Protein AF-A0A086YSL0-F1 (afdb_monomer_lite)

pLDDT: mean 80.14, std 14.25, range [40.88, 95.38]

Foldseek 3Di:
DDDDDDDDDDDDDDPVVVCVVVVVPDFDWFWKAFPPPRDIDTHTPVRQVVVCVVVVHDPPDGDWDQDPVPRGIIDTDD

Structure (mmCIF, N/CA/C/O backbone):
data_AF-A0A086YSL0-F1
#
_entry.id   AF-A0A086YSL0-F1
#
loop_
_atom_site.group_PDB
_atom_site.id
_atom_site.type_symbol
_atom_site.label_atom_id
_atom_site.label_alt_id
_atom_site.label_comp_id
_atom_site.label_asym_id
_atom_site.label_entity_id
_atom_site.label_seq_id
_atom_site.pdbx_PDB_ins_code
_atom_site.Cartn_x
_atom_site.Cartn_y
_atom_site.Cartn_z
_atom_site.occupancy
_atom_site.B_iso_or_equiv
_atom_site.auth_seq_id
_atom_site.auth_comp_id
_atom_site.auth_asym_id
_atom_site.auth_atom_id
_atom_site.pdbx_PDB_model_num
ATOM 1 N N . MET A 1 1 ? 56.059 23.109 3.046 1.00 40.88 1 MET A N 1
ATOM 2 C CA . MET A 1 1 ? 55.477 22.383 1.893 1.00 40.88 1 MET A CA 1
ATOM 3 C C . MET A 1 1 ? 54.057 21.962 2.258 1.00 40.88 1 MET A C 1
ATOM 5 O O . MET A 1 1 ? 53.884 20.973 2.957 1.00 40.88 1 MET A O 1
ATOM 9 N N . GLY A 1 2 ? 53.053 22.770 1.903 1.00 43.50 2 GLY A N 1
ATOM 10 C CA . GLY A 1 2 ? 51.648 22.497 2.225 1.00 43.50 2 GLY A CA 1
ATOM 11 C C . GLY A 1 2 ? 51.015 21.583 1.177 1.00 43.50 2 GLY A C 1
ATOM 12 O O . GLY A 1 2 ? 51.041 21.901 -0.009 1.00 43.50 2 GLY A O 1
ATOM 13 N N . LYS A 1 3 ? 50.478 20.438 1.603 1.00 53.53 3 LYS A N 1
ATOM 14 C CA . LYS A 1 3 ? 49.745 19.500 0.744 1.00 53.53 3 LYS A CA 1
ATOM 15 C C . LYS A 1 3 ? 48.330 20.045 0.522 1.00 53.53 3 LYS A C 1
ATOM 17 O O . LYS A 1 3 ? 47.546 20.105 1.464 1.00 53.53 3 LYS A O 1
ATOM 22 N N . LYS A 1 4 ? 48.018 20.468 -0.704 1.00 52.09 4 LYS A N 1
ATOM 23 C CA . LYS A 1 4 ? 46.677 20.910 -1.116 1.00 52.09 4 LYS A CA 1
ATOM 24 C C . LYS A 1 4 ? 45.791 19.664 -1.276 1.00 52.09 4 LYS A C 1
ATOM 26 O O . LYS A 1 4 ? 46.056 18.842 -2.149 1.00 52.09 4 LYS A O 1
ATOM 31 N N . LYS A 1 5 ? 44.802 19.491 -0.392 1.00 56.19 5 LYS A N 1
ATOM 32 C CA . LYS A 1 5 ? 43.746 18.475 -0.528 1.00 56.19 5 LYS A CA 1
ATOM 33 C C . LYS A 1 5 ? 42.863 18.879 -1.710 1.00 56.19 5 LYS A C 1
ATOM 35 O O . LYS A 1 5 ? 42.408 20.016 -1.759 1.00 56.19 5 LYS A O 1
ATOM 40 N N . LYS A 1 6 ? 42.704 17.982 -2.681 1.00 54.59 6 LYS A N 1
ATOM 41 C CA . LYS A 1 6 ? 41.817 18.164 -3.831 1.00 54.59 6 LYS A CA 1
ATOM 42 C C . LYS A 1 6 ? 40.449 17.626 -3.421 1.00 54.59 6 LYS A C 1
ATOM 44 O O . LYS A 1 6 ? 40.316 16.425 -3.204 1.00 54.59 6 LYS A O 1
ATOM 49 N N . GLU A 1 7 ? 39.511 18.539 -3.211 1.00 58.81 7 GLU A N 1
ATOM 50 C CA . GLU A 1 7 ? 38.101 18.251 -2.950 1.00 58.81 7 GLU A CA 1
ATOM 51 C C . GLU A 1 7 ? 37.525 17.580 -4.208 1.00 58.81 7 GLU A C 1
ATOM 53 O O . GLU A 1 7 ? 37.786 18.033 -5.326 1.00 58.81 7 GLU A O 1
ATOM 58 N N . GLN A 1 8 ? 36.890 16.419 -4.046 1.00 59.97 8 GLN A N 1
ATOM 59 C CA . GLN A 1 8 ? 36.232 15.710 -5.142 1.00 59.97 8 GLN A CA 1
ATOM 60 C C . GLN A 1 8 ? 34.802 16.232 -5.250 1.00 59.97 8 GLN A C 1
ATOM 62 O O . GLN A 1 8 ? 33.979 15.929 -4.391 1.00 59.97 8 GLN A O 1
ATOM 67 N N . GLU A 1 9 ? 34.521 16.985 -6.306 1.00 58.00 9 GLU A N 1
ATOM 68 C CA . GLU A 1 9 ? 33.157 17.212 -6.782 1.00 58.00 9 GLU A CA 1
ATOM 69 C C . GLU A 1 9 ? 32.744 16.017 -7.642 1.00 58.00 9 GLU A C 1
ATOM 71 O O . GLU A 1 9 ? 33.444 15.649 -8.591 1.00 58.00 9 GLU A O 1
ATOM 76 N N . TRP A 1 10 ? 31.633 15.387 -7.268 1.00 73.38 10 TRP A N 1
ATOM 77 C CA . TRP A 1 10 ? 30.980 14.360 -8.069 1.00 73.38 10 TRP A CA 1
ATOM 78 C C . TRP A 1 10 ? 30.003 15.055 -9.023 1.00 73.38 10 TRP A C 1
ATOM 80 O O . TRP A 1 10 ? 29.276 15.939 -8.571 1.00 73.38 10 TRP A O 1
ATOM 90 N N . PRO A 1 11 ? 30.007 14.719 -10.324 1.00 64.69 11 PRO A N 1
ATOM 91 C CA . PRO A 1 11 ? 29.095 15.333 -11.278 1.00 64.69 11 PRO A CA 1
ATOM 92 C C . PRO A 1 11 ? 27.648 14.976 -10.928 1.00 64.69 11 PRO A C 1
ATOM 94 O O . PRO A 1 11 ? 27.339 13.816 -10.662 1.00 64.69 11 PRO A O 1
ATOM 97 N N . GLU A 1 12 ? 26.774 15.979 -10.938 1.00 68.81 12 GLU A N 1
ATOM 98 C CA . GLU A 1 12 ? 25.330 15.780 -10.835 1.00 68.81 12 GLU A CA 1
ATOM 99 C C . GLU A 1 12 ? 24.839 15.190 -12.166 1.00 68.81 12 GLU A C 1
ATOM 101 O O . GLU A 1 12 ? 24.780 15.878 -13.188 1.00 68.81 12 GLU A O 1
ATOM 106 N N . GLU A 1 13 ? 24.588 13.881 -12.181 1.00 72.50 13 GLU A N 1
ATOM 107 C CA . GLU A 1 13 ? 24.021 13.186 -13.338 1.00 72.50 13 GLU A CA 1
ATOM 108 C C . GLU A 1 13 ? 22.512 13.473 -13.454 1.00 72.50 13 GLU A C 1
ATOM 110 O O . GLU A 1 13 ? 21.854 13.718 -12.440 1.00 72.50 13 GLU A O 1
ATOM 115 N N . PRO A 1 14 ? 21.938 13.466 -14.672 1.00 76.25 14 PRO A N 1
ATOM 116 C CA . PRO A 1 14 ? 20.510 13.704 -14.859 1.00 76.25 14 PRO A CA 1
ATOM 117 C C . PRO A 1 14 ? 19.678 12.624 -14.157 1.00 76.25 14 PRO A C 1
ATOM 119 O O . PRO A 1 14 ? 20.014 11.441 -14.213 1.00 76.25 14 PRO A O 1
ATOM 122 N N . GLU A 1 15 ? 18.567 13.032 -13.539 1.00 69.19 15 GLU A N 1
ATOM 123 C CA . GLU A 1 15 ? 17.695 12.152 -12.746 1.00 69.19 15 GLU A CA 1
ATOM 124 C C . GLU A 1 15 ? 17.249 10.916 -13.536 1.00 69.19 15 GLU A C 1
ATOM 126 O O . GLU A 1 15 ? 17.273 9.813 -13.003 1.00 69.19 15 GLU A O 1
ATOM 131 N N . GLU A 1 16 ? 16.968 11.064 -14.834 1.00 65.38 16 GLU A N 1
ATOM 132 C CA . GLU A 1 16 ? 16.590 9.956 -15.724 1.00 65.38 16 GLU A CA 1
ATOM 133 C C . GLU A 1 16 ? 17.688 8.888 -15.872 1.00 65.38 16 GLU A C 1
ATOM 135 O O . GLU A 1 16 ? 17.392 7.702 -16.008 1.00 65.38 16 GLU A O 1
ATOM 140 N N . PHE A 1 17 ? 18.968 9.277 -15.826 1.00 68.50 17 PHE A N 1
ATOM 141 C CA . PHE A 1 17 ? 20.086 8.330 -15.895 1.00 68.50 17 PHE A CA 1
ATOM 142 C C . PHE A 1 17 ? 20.224 7.549 -14.591 1.00 68.50 17 PHE A C 1
ATOM 144 O O . PHE A 1 17 ? 20.442 6.339 -14.618 1.00 68.50 17 PHE A O 1
ATOM 151 N N . VAL A 1 18 ? 20.034 8.227 -13.457 1.00 69.88 18 VAL A N 1
ATOM 152 C CA . VAL A 1 18 ? 19.982 7.592 -12.136 1.00 69.88 18 VAL A CA 1
ATOM 153 C C . VAL A 1 18 ? 18.791 6.635 -12.064 1.00 69.88 18 VAL A C 1
ATOM 155 O O . VAL A 1 18 ? 18.949 5.493 -11.642 1.00 69.88 18 VAL A O 1
ATOM 158 N N . GLN A 1 19 ? 17.628 7.053 -12.560 1.00 69.38 19 GLN A N 1
ATOM 159 C CA . GLN A 1 19 ? 16.399 6.264 -12.592 1.00 69.38 19 GLN A CA 1
ATOM 160 C C . GLN A 1 19 ? 16.558 5.005 -13.464 1.00 69.38 19 GLN A C 1
ATOM 162 O O . GLN A 1 19 ? 16.240 3.902 -13.022 1.00 69.38 19 GLN A O 1
ATOM 167 N N . ALA A 1 20 ? 17.171 5.137 -14.645 1.00 67.88 20 ALA A N 1
ATOM 168 C CA . ALA A 1 20 ? 17.487 4.014 -15.528 1.00 67.88 20 ALA A CA 1
ATOM 169 C C . ALA A 1 20 ? 18.554 3.061 -14.949 1.00 67.88 20 ALA A C 1
ATOM 171 O O . ALA A 1 20 ? 18.422 1.845 -15.078 1.00 67.88 20 ALA A O 1
ATOM 172 N N . MET A 1 21 ? 19.599 3.584 -14.293 1.00 68.81 21 MET A N 1
ATOM 173 C CA . MET A 1 21 ? 20.634 2.779 -13.619 1.00 68.81 21 MET A CA 1
ATOM 174 C C . MET A 1 21 ? 20.093 2.016 -12.408 1.00 68.81 21 MET A C 1
ATOM 176 O O . MET A 1 21 ? 20.524 0.894 -12.150 1.00 68.81 21 MET A O 1
ATOM 180 N N . LEU A 1 22 ? 19.156 2.615 -11.672 1.00 69.12 22 LEU A N 1
ATOM 181 C CA . LEU A 1 22 ? 18.479 1.990 -10.537 1.00 69.12 22 LEU A CA 1
ATOM 182 C C . LEU A 1 22 ? 17.332 1.065 -10.968 1.00 69.12 22 LEU A C 1
ATOM 184 O O . LEU A 1 22 ? 16.741 0.409 -10.117 1.00 69.12 22 LEU A O 1
ATOM 188 N N . GLY A 1 23 ? 17.026 0.991 -12.269 1.00 59.03 23 GLY A N 1
ATOM 189 C CA . GLY A 1 23 ? 15.938 0.165 -12.787 1.00 59.03 23 GLY A CA 1
ATOM 190 C C . GLY A 1 23 ? 14.557 0.615 -12.311 1.00 59.03 23 GLY A C 1
ATOM 191 O O . GLY A 1 23 ? 13.641 -0.200 -12.272 1.00 59.03 23 GLY A O 1
ATOM 192 N N . ILE A 1 24 ? 14.405 1.892 -11.951 1.00 62.97 24 ILE A N 1
ATOM 193 C CA . ILE A 1 24 ? 13.127 2.496 -11.578 1.00 62.97 24 ILE A CA 1
ATOM 194 C C . ILE A 1 24 ? 12.349 2.700 -12.890 1.00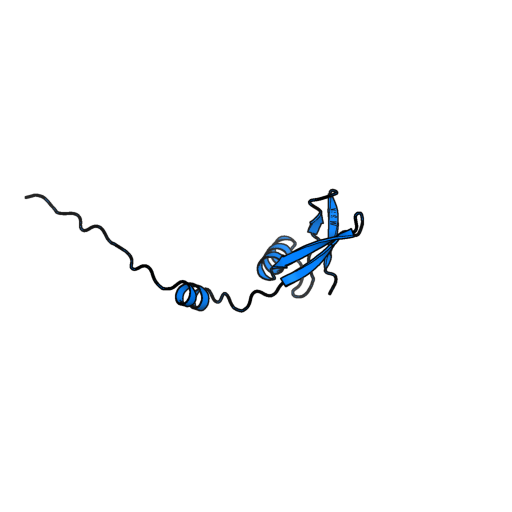 62.97 24 ILE A C 1
ATOM 196 O O . ILE A 1 24 ? 12.436 3.742 -13.537 1.00 62.97 24 ILE A O 1
ATOM 200 N N . GLY A 1 25 ? 11.706 1.631 -13.363 1.00 61.06 25 GLY A N 1
ATOM 201 C CA . GLY A 1 25 ? 10.748 1.665 -14.469 1.00 61.06 25 GLY A CA 1
ATOM 202 C C . GLY A 1 25 ? 9.434 2.323 -14.047 1.00 61.06 25 GLY A C 1
ATOM 203 O O . GLY A 1 25 ? 9.300 2.735 -12.899 1.00 61.06 25 GLY A O 1
ATOM 204 N N . GLU A 1 26 ? 8.488 2.439 -14.988 1.00 61.34 26 GLU A N 1
ATOM 205 C CA . GLU A 1 26 ? 7.137 2.976 -14.754 1.00 61.34 26 GLU A CA 1
ATOM 206 C C . GLU A 1 26 ? 6.579 2.474 -13.414 1.00 61.34 26 GLU A C 1
ATOM 208 O O . GLU A 1 26 ? 6.394 1.272 -13.244 1.00 61.34 26 GLU A O 1
ATOM 213 N N . GLU A 1 27 ? 6.363 3.389 -12.463 1.00 69.88 27 GLU A N 1
ATOM 214 C CA . GLU A 1 27 ? 5.895 3.042 -11.122 1.00 69.88 27 GLU A CA 1
ATOM 215 C C . GLU A 1 27 ? 4.521 2.373 -11.225 1.00 69.88 27 GLU A C 1
ATOM 217 O O . GLU A 1 27 ? 3.514 3.013 -11.548 1.00 69.88 27 GLU A O 1
ATOM 222 N N . THR A 1 28 ? 4.477 1.067 -10.979 1.00 84.06 28 THR A N 1
ATOM 223 C CA . THR A 1 28 ? 3.223 0.333 -10.873 1.00 84.06 28 THR A CA 1
ATOM 224 C C . THR A 1 28 ? 2.614 0.601 -9.502 1.00 84.06 28 THR A C 1
ATOM 226 O O . THR A 1 28 ? 3.284 0.474 -8.484 1.00 84.06 28 THR A O 1
ATOM 229 N N . TYR A 1 29 ? 1.338 0.986 -9.455 1.00 89.06 29 TYR A N 1
ATOM 230 C CA . TYR A 1 29 ? 0.616 1.230 -8.204 1.00 89.06 29 TYR A CA 1
ATOM 231 C C . TYR A 1 29 ? -0.533 0.234 -8.061 1.00 89.06 29 TYR A C 1
ATOM 233 O O . TYR A 1 29 ? -1.297 0.018 -9.002 1.00 89.06 29 TYR A O 1
ATOM 241 N N . TYR A 1 30 ? -0.691 -0.318 -6.863 1.00 90.50 30 TYR A N 1
ATOM 242 C CA . TYR A 1 30 ? -1.812 -1.165 -6.475 1.00 90.50 30 TYR A CA 1
ATOM 243 C C . TYR A 1 30 ? -2.792 -0.376 -5.609 1.00 90.50 30 TYR A C 1
ATOM 245 O O . TYR A 1 30 ? -2.398 0.338 -4.686 1.00 90.50 30 TYR A O 1
ATOM 253 N N . ASN A 1 31 ? -4.089 -0.512 -5.884 1.00 93.69 31 ASN A N 1
ATOM 254 C CA . ASN A 1 31 ? -5.121 0.112 -5.063 1.00 93.69 31 ASN A CA 1
ATOM 255 C C . ASN A 1 31 ? -5.446 -0.783 -3.870 1.00 93.69 31 ASN A C 1
ATOM 257 O O . ASN A 1 31 ? -5.759 -1.960 -4.019 1.00 93.69 31 ASN A O 1
ATOM 261 N N . TYR A 1 32 ? -5.419 -0.209 -2.676 1.00 94.06 32 TYR A N 1
ATOM 262 C CA . TYR A 1 32 ? -5.778 -0.865 -1.431 1.00 94.06 32 TYR A CA 1
ATOM 263 C C . TYR A 1 32 ? -7.016 -0.218 -0.833 1.00 94.06 32 TYR A C 1
ATOM 265 O O . TYR A 1 32 ? -7.137 1.001 -0.807 1.00 94.06 32 TYR A O 1
ATOM 273 N N . ARG A 1 33 ? -7.924 -1.032 -0.290 1.00 95.38 33 ARG A N 1
ATOM 274 C CA . ARG A 1 33 ? -9.147 -0.569 0.368 1.00 95.38 33 ARG A CA 1
ATOM 275 C C . ARG A 1 33 ? -9.325 -1.189 1.738 1.00 95.38 33 ARG A C 1
ATOM 277 O O . ARG A 1 33 ? -9.222 -2.401 1.933 1.00 95.38 33 ARG A O 1
ATOM 284 N N . CYS A 1 34 ? -9.625 -0.339 2.712 1.00 95.19 34 CYS A N 1
ATOM 285 C CA . CYS A 1 34 ? -9.870 -0.761 4.076 1.00 95.19 34 CYS A CA 1
ATOM 286 C C . CYS A 1 34 ? -11.240 -1.426 4.179 1.00 95.19 34 CYS A C 1
ATOM 288 O O . CYS A 1 34 ? -12.270 -0.820 3.875 1.00 95.19 34 CYS A O 1
ATOM 290 N N . SER A 1 35 ? -11.267 -2.647 4.711 1.00 91.19 35 SER A N 1
ATOM 291 C CA . SER A 1 35 ? -12.507 -3.408 4.912 1.00 91.19 35 SER A CA 1
ATOM 292 C C . SER A 1 35 ? -13.403 -2.844 6.026 1.00 91.19 35 SER A C 1
ATOM 294 O O . SER A 1 35 ? -14.517 -3.324 6.215 1.00 91.19 35 SER A O 1
ATOM 296 N N . GLN A 1 36 ? -12.924 -1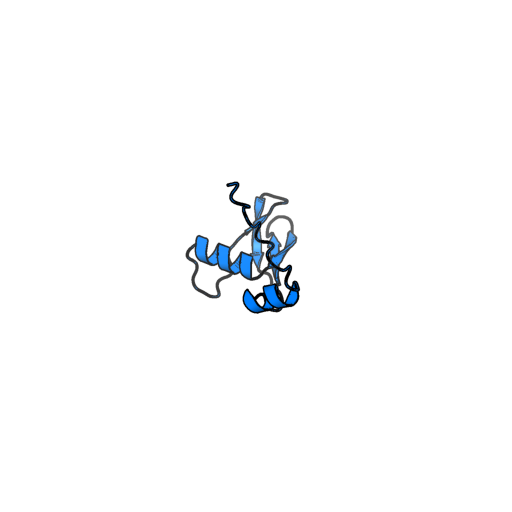.871 6.810 1.00 93.50 36 GLN A N 1
ATOM 297 C CA . GLN A 1 36 ? -13.650 -1.299 7.951 1.00 93.50 36 GLN A CA 1
ATOM 298 C C . GLN A 1 36 ? -14.206 0.094 7.646 1.00 93.50 36 GLN A C 1
ATOM 300 O O . GLN A 1 36 ? -15.407 0.318 7.783 1.00 93.50 36 GLN A O 1
ATOM 305 N N . CYS A 1 37 ? -13.357 1.027 7.209 1.00 93.81 37 CYS A N 1
ATOM 306 C CA . CYS A 1 37 ? -13.763 2.413 6.961 1.00 93.81 37 CYS A CA 1
ATOM 307 C C . CYS A 1 37 ? -13.925 2.769 5.476 1.00 93.81 37 CYS A C 1
ATOM 309 O O . CYS A 1 37 ? -14.325 3.890 5.179 1.00 93.81 37 CYS A O 1
ATOM 311 N N . ASN A 1 38 ? -13.646 1.839 4.552 1.00 92.06 38 ASN A N 1
ATOM 312 C CA . ASN A 1 38 ? -13.630 2.081 3.102 1.00 92.06 38 ASN A CA 1
ATOM 313 C C . ASN A 1 38 ? -12.639 3.164 2.641 1.00 92.06 38 ASN A C 1
ATOM 315 O O . ASN A 1 38 ? -12.809 3.714 1.561 1.00 92.06 38 ASN A O 1
ATOM 319 N N . TYR A 1 39 ? -11.610 3.465 3.436 1.00 93.56 39 TYR A N 1
ATOM 320 C CA . TYR A 1 39 ? -10.493 4.288 2.978 1.00 93.56 39 TYR A CA 1
ATOM 321 C C . TYR A 1 39 ? -9.727 3.564 1.869 1.00 93.56 39 TYR A C 1
ATOM 323 O O . TYR A 1 39 ? -9.463 2.368 2.003 1.00 93.56 39 TYR A O 1
ATOM 331 N N . GLU A 1 40 ? -9.393 4.289 0.806 1.00 93.25 40 GLU A N 1
ATOM 332 C CA . GLU A 1 40 ? -8.672 3.786 -0.362 1.00 93.25 40 GLU A CA 1
ATOM 333 C C . GLU A 1 40 ? -7.315 4.487 -0.467 1.00 93.25 40 GLU A C 1
ATOM 335 O O . GLU A 1 40 ? -7.218 5.694 -0.243 1.00 93.25 40 GLU A O 1
ATOM 340 N N . GLU A 1 41 ? -6.273 3.726 -0.788 1.00 90.31 41 GLU A N 1
ATOM 341 C CA . GLU A 1 41 ? -4.898 4.204 -0.895 1.00 90.31 41 GLU A CA 1
ATOM 342 C C . GLU A 1 41 ? -4.187 3.535 -2.070 1.00 90.31 41 GLU A C 1
ATOM 344 O O . GLU A 1 41 ? -4.384 2.350 -2.328 1.00 90.31 41 GLU A O 1
ATOM 349 N N . GLN A 1 42 ? -3.360 4.300 -2.780 1.00 92.31 42 GLN A N 1
ATOM 350 C CA . GLN A 1 42 ? -2.515 3.786 -3.853 1.00 92.31 42 GLN A CA 1
ATOM 351 C C . GLN A 1 42 ? -1.135 3.484 -3.287 1.00 92.31 42 GLN A C 1
ATOM 353 O O . GLN A 1 42 ? -0.458 4.381 -2.784 1.00 92.31 42 GLN A O 1
ATOM 358 N N . VAL A 1 43 ? -0.737 2.222 -3.376 1.00 90.19 43 VAL A N 1
ATOM 359 C CA . VAL A 1 43 ? 0.507 1.707 -2.814 1.00 90.19 43 VAL A CA 1
ATOM 360 C C . VAL A 1 43 ? 1.432 1.324 -3.968 1.00 90.19 43 VAL A C 1
ATOM 362 O O . VAL A 1 43 ? 1.015 0.543 -4.824 1.00 90.19 43 VAL A O 1
ATOM 365 N N . PRO A 1 44 ?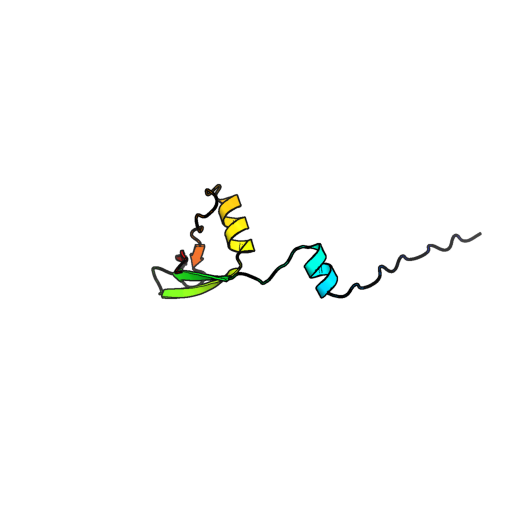 2.659 1.862 -4.031 1.00 89.62 44 PRO A N 1
ATOM 366 C CA . PRO A 1 44 ? 3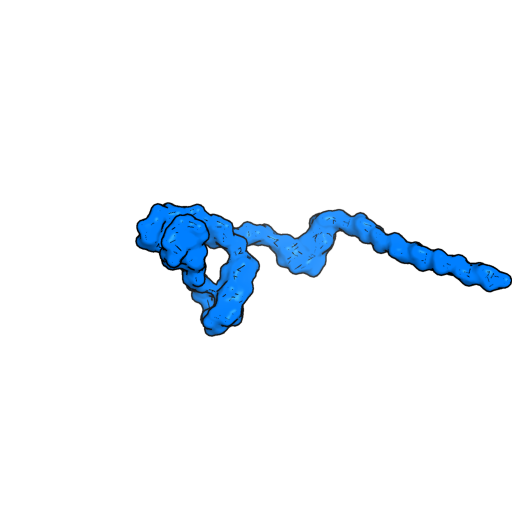.623 1.479 -5.057 1.00 89.62 44 PRO A CA 1
ATOM 367 C C . PRO A 1 44 ? 3.968 -0.012 -4.992 1.00 89.62 44 PRO A C 1
ATOM 369 O O . PRO A 1 44 ? 4.037 -0.593 -3.908 1.00 89.62 44 PRO A O 1
ATOM 372 N N . ASP A 1 45 ? 4.252 -0.614 -6.138 1.00 87.94 45 ASP A N 1
ATOM 373 C CA . ASP A 1 45 ? 4.665 -2.009 -6.271 1.00 87.94 45 ASP A CA 1
ATOM 374 C C . ASP A 1 45 ? 5.889 -2.360 -5.425 1.00 87.94 45 ASP A C 1
ATOM 376 O O . ASP A 1 45 ? 5.878 -3.384 -4.754 1.00 87.94 45 ASP A O 1
ATOM 380 N N . PHE A 1 46 ? 6.895 -1.486 -5.358 1.00 85.38 46 PHE A N 1
ATOM 381 C CA . PHE A 1 46 ? 8.089 -1.726 -4.555 1.00 85.38 46 PHE A CA 1
ATOM 382 C C . PHE A 1 46 ? 7.749 -1.849 -3.064 1.00 85.38 46 PHE A C 1
ATOM 384 O O . PHE A 1 46 ? 8.344 -2.663 -2.367 1.00 85.38 46 PHE A O 1
ATOM 391 N N . VAL A 1 47 ? 6.764 -1.085 -2.575 1.00 87.94 47 VAL A N 1
ATOM 392 C CA . VAL A 1 47 ? 6.301 -1.164 -1.180 1.00 87.94 47 VAL A CA 1
ATOM 393 C C . VAL A 1 47 ? 5.576 -2.485 -0.946 1.00 87.94 47 VAL A C 1
ATOM 395 O O . VAL A 1 47 ? 5.782 -3.133 0.079 1.00 87.94 47 VAL A O 1
ATOM 398 N N . VAL A 1 48 ? 4.739 -2.897 -1.901 1.00 88.88 48 VAL A N 1
ATOM 399 C CA . VAL A 1 48 ? 4.035 -4.186 -1.877 1.00 88.88 48 VAL A CA 1
ATOM 400 C C . VAL A 1 48 ? 5.040 -5.343 -1.859 1.00 88.88 48 VAL A C 1
ATOM 402 O O . VAL A 1 48 ? 4.905 -6.243 -1.032 1.00 88.88 48 VAL A O 1
ATOM 405 N N . ASP A 1 49 ? 6.069 -5.296 -2.704 1.00 87.94 49 ASP A N 1
ATOM 406 C CA . ASP A 1 49 ? 7.117 -6.315 -2.791 1.00 87.94 49 ASP A CA 1
ATOM 407 C C . ASP A 1 49 ? 7.979 -6.373 -1.521 1.00 87.94 49 ASP A C 1
ATOM 409 O O . ASP A 1 49 ? 8.253 -7.461 -1.009 1.00 87.94 49 ASP A O 1
ATOM 413 N N . GLU A 1 50 ? 8.380 -5.222 -0.970 1.00 88.00 50 GLU A N 1
ATOM 414 C CA . GLU A 1 50 ? 9.153 -5.161 0.276 1.00 88.00 50 GLU A CA 1
ATOM 415 C C . GLU A 1 50 ? 8.369 -5.725 1.466 1.00 88.00 50 GLU A C 1
ATOM 417 O O . GLU A 1 50 ? 8.918 -6.486 2.266 1.00 88.00 50 GLU A O 1
ATOM 422 N N . LEU A 1 51 ? 7.082 -5.394 1.577 1.00 89.62 51 LEU A N 1
ATOM 423 C CA . LEU A 1 51 ? 6.225 -5.908 2.643 1.00 89.62 51 LEU A CA 1
ATOM 424 C C . LEU A 1 51 ? 5.937 -7.396 2.477 1.00 89.62 51 LEU A C 1
ATOM 426 O O . LEU A 1 51 ? 6.021 -8.142 3.449 1.00 89.62 51 LEU A O 1
ATOM 430 N N . ALA A 1 52 ? 5.681 -7.853 1.249 1.00 90.12 52 ALA A N 1
ATOM 431 C CA . ALA A 1 52 ? 5.535 -9.275 0.969 1.00 90.12 52 ALA A CA 1
ATOM 432 C C . ALA A 1 52 ? 6.800 -10.055 1.354 1.00 90.12 52 ALA A C 1
ATOM 434 O O . ALA A 1 52 ? 6.702 -11.130 1.946 1.00 90.12 52 ALA A O 1
ATOM 435 N N . ALA A 1 53 ? 7.987 -9.507 1.077 1.00 88.00 53 ALA A 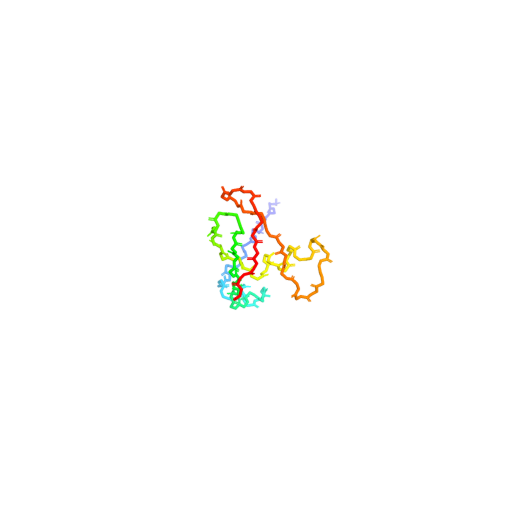N 1
ATOM 436 C CA . ALA A 1 53 ? 9.251 -10.106 1.490 1.00 88.00 53 ALA A CA 1
ATOM 437 C C . ALA A 1 53 ? 9.427 -10.111 3.018 1.00 88.00 53 ALA A C 1
ATOM 439 O O . ALA A 1 53 ? 9.943 -11.087 3.564 1.00 88.00 53 ALA A O 1
ATOM 440 N N . PHE A 1 54 ? 8.997 -9.051 3.709 1.00 87.81 54 PHE A N 1
ATOM 441 C CA . PHE A 1 54 ? 9.069 -8.947 5.168 1.00 87.81 54 PHE A CA 1
ATOM 442 C C . PHE A 1 54 ? 8.153 -9.952 5.878 1.00 87.81 54 PHE A C 1
ATOM 444 O O . PHE A 1 54 ? 8.574 -10.576 6.850 1.00 87.81 54 PHE A O 1
ATOM 451 N N . ASP A 1 55 ? 6.937 -10.149 5.366 1.00 88.12 55 ASP A N 1
ATOM 452 C CA . ASP A 1 55 ? 5.965 -11.128 5.871 1.00 88.12 55 ASP A CA 1
ATOM 453 C C . ASP A 1 55 ? 6.217 -12.563 5.360 1.00 88.12 55 ASP A C 1
ATOM 455 O O . ASP A 1 55 ? 5.410 -13.464 5.601 1.00 88.12 55 ASP A O 1
ATOM 459 N N . GLU A 1 56 ? 7.331 -12.796 4.653 1.00 90.06 56 GLU A N 1
ATOM 460 C CA . GLU A 1 56 ? 7.701 -14.089 4.056 1.00 90.06 56 GLU A CA 1
ATOM 461 C C . GLU A 1 56 ? 6.593 -14.670 3.148 1.00 90.06 56 GLU A C 1
ATOM 463 O O . GLU A 1 56 ? 6.403 -15.889 3.046 1.00 90.06 56 GLU A O 1
ATOM 468 N N . LEU A 1 57 ? 5.841 -13.794 2.476 1.00 87.56 57 LEU A N 1
ATOM 469 C CA . LEU A 1 57 ? 4.753 -14.174 1.585 1.00 87.56 57 LEU A CA 1
ATOM 470 C C . LEU A 1 57 ? 5.292 -14.741 0.265 1.00 87.56 57 LEU A C 1
ATOM 472 O O . LEU A 1 57 ? 6.336 -14.321 -0.242 1.00 87.56 57 LEU A O 1
ATOM 476 N N . PRO A 1 58 ? 4.579 -15.710 -0.336 1.00 84.25 58 PRO A N 1
ATOM 477 C CA . PRO A 1 58 ? 4.967 -16.238 -1.630 1.00 84.25 58 PRO A CA 1
ATOM 478 C C . PRO A 1 58 ? 4.823 -15.169 -2.728 1.00 84.25 58 PRO A C 1
ATOM 480 O O . PRO A 1 58 ? 3.940 -14.310 -2.652 1.00 84.25 58 PRO A O 1
ATOM 483 N N . PRO A 1 59 ? 5.648 -15.248 -3.788 1.00 76.69 59 PRO A N 1
ATOM 484 C CA . PRO A 1 59 ? 5.624 -14.278 -4.876 1.00 76.69 59 PRO A CA 1
ATOM 485 C C . PRO A 1 59 ? 4.244 -14.238 -5.539 1.00 76.69 59 PRO A C 1
ATOM 487 O O . PRO A 1 59 ? 3.678 -15.278 -5.886 1.00 76.69 59 PRO A O 1
ATOM 490 N N . GLY A 1 60 ? 3.713 -13.028 -5.719 1.00 76.88 60 GLY A N 1
ATOM 491 C CA . GLY A 1 60 ? 2.390 -12.788 -6.300 1.00 76.88 60 GLY A CA 1
ATOM 492 C C . GLY A 1 60 ? 1.233 -12.754 -5.296 1.00 76.88 60 GLY A C 1
ATOM 493 O O . GLY A 1 60 ? 0.090 -12.586 -5.715 1.00 76.88 60 GLY A O 1
ATOM 494 N N . VAL A 1 61 ? 1.490 -12.894 -3.990 1.00 84.31 61 VAL A N 1
ATOM 495 C CA . VAL A 1 61 ? 0.491 -12.604 -2.952 1.00 84.31 61 VAL A CA 1
ATOM 496 C C . VAL A 1 61 ? 0.647 -11.162 -2.485 1.00 84.31 61 VAL A C 1
ATOM 498 O O . VAL A 1 61 ? 1.720 -10.757 -2.054 1.00 84.31 61 VAL A O 1
AT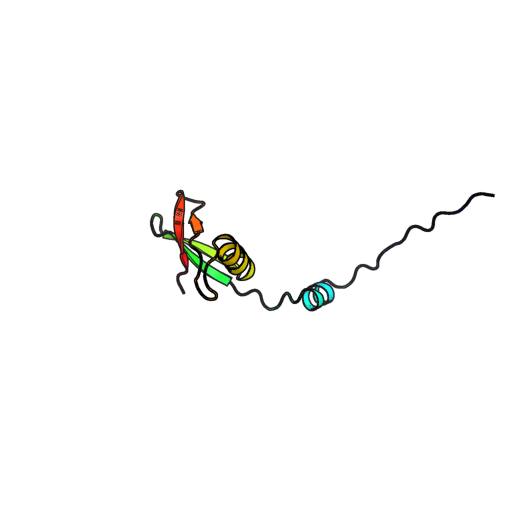OM 501 N N . MET A 1 62 ? -0.446 -10.403 -2.555 1.00 89.62 62 MET A N 1
ATOM 502 C CA . MET A 1 62 ? -0.500 -9.032 -2.051 1.00 89.62 62 MET A CA 1
ATOM 503 C C . MET A 1 62 ? -0.568 -9.051 -0.510 1.00 89.62 62 MET A C 1
ATOM 505 O O . MET A 1 62 ? -1.484 -9.686 0.027 1.00 89.62 62 MET A O 1
ATOM 509 N N . PRO A 1 63 ? 0.351 -8.380 0.211 1.00 92.00 63 PRO A N 1
ATOM 510 C CA . PRO A 1 63 ? 0.334 -8.301 1.669 1.00 92.00 63 PRO A CA 1
ATOM 511 C C . PRO A 1 63 ? -0.888 -7.526 2.169 1.00 92.00 63 PRO A C 1
ATOM 513 O O . PRO A 1 63 ? -1.441 -6.687 1.455 1.00 92.00 63 PRO A O 1
ATOM 516 N N . GLU A 1 64 ? -1.308 -7.799 3.404 1.00 91.69 64 GLU A N 1
ATOM 517 C CA . GLU A 1 64 ? -2.330 -7.017 4.106 1.00 91.69 64 GLU A CA 1
ATOM 518 C C . GLU A 1 64 ? -1.680 -5.803 4.785 1.00 91.69 64 GLU A C 1
ATOM 520 O O . GLU A 1 64 ? -0.654 -5.926 5.444 1.00 91.69 64 GLU A O 1
ATOM 525 N N . LEU A 1 65 ? -2.293 -4.627 4.647 1.00 90.56 65 LEU A N 1
ATOM 526 C CA . LEU A 1 65 ? -1.777 -3.372 5.201 1.00 90.56 65 LEU A CA 1
ATOM 527 C C . LEU A 1 65 ? -2.611 -2.900 6.396 1.00 90.56 65 LEU A C 1
ATOM 529 O O . LEU A 1 65 ? -3.798 -3.219 6.512 1.00 90.56 65 LEU A O 1
ATOM 533 N N . GLU A 1 66 ? -2.023 -2.078 7.265 1.00 91.44 66 GLU A N 1
ATOM 534 C CA . GLU A 1 66 ? -2.761 -1.392 8.328 1.00 91.44 66 GLU A CA 1
ATOM 535 C C . GLU A 1 66 ? -3.294 -0.040 7.836 1.00 91.44 66 GLU A C 1
ATOM 537 O O . GLU A 1 66 ? -2.570 0.794 7.299 1.00 91.44 66 GLU A O 1
ATOM 542 N N . CYS A 1 67 ? -4.588 0.204 8.027 1.00 92.25 67 CYS A N 1
ATOM 543 C CA . CYS A 1 67 ? -5.238 1.445 7.637 1.00 92.25 67 CYS A CA 1
ATOM 544 C C . CYS A 1 67 ? -4.856 2.590 8.572 1.00 92.25 67 CYS A C 1
ATOM 546 O O . CYS A 1 67 ? -5.365 2.666 9.689 1.00 92.25 67 CYS A O 1
ATOM 548 N N . GLY A 1 68 ? -4.101 3.569 8.073 1.00 88.62 68 GLY A N 1
ATOM 549 C CA . GLY A 1 68 ? -3.749 4.774 8.836 1.00 88.62 68 GLY A CA 1
ATOM 550 C C . GLY A 1 68 ? -4.935 5.645 9.288 1.00 88.62 68 GLY A C 1
ATOM 551 O O . GLY A 1 68 ? -4.763 6.524 10.127 1.00 88.62 68 GLY A O 1
ATOM 552 N N . ASN A 1 69 ? -6.148 5.410 8.769 1.00 90.94 69 ASN A N 1
ATOM 553 C CA . ASN A 1 69 ? -7.352 6.150 9.164 1.00 90.94 69 ASN A CA 1
ATOM 554 C C . ASN A 1 69 ? -8.075 5.514 10.370 1.00 90.94 69 ASN A C 1
ATOM 556 O O . ASN A 1 69 ? -8.523 6.218 11.271 1.00 90.94 69 ASN A O 1
ATOM 560 N N . CYS A 1 70 ? -8.193 4.182 10.409 1.00 92.88 70 CYS A N 1
ATOM 561 C CA . CYS A 1 70 ? -8.993 3.491 11.433 1.00 92.88 70 CYS A CA 1
ATOM 562 C C . CYS A 1 70 ? -8.292 2.324 12.146 1.00 92.88 70 CYS A C 1
ATOM 564 O O . CYS A 1 70 ? -8.901 1.711 13.020 1.00 92.88 70 CYS A O 1
ATOM 566 N N . GLY A 1 71 ? -7.056 1.985 11.769 1.00 91.12 71 GLY A N 1
ATOM 567 C CA . GLY A 1 71 ? -6.324 0.809 12.257 1.00 91.12 71 GLY A CA 1
ATOM 568 C C . GLY A 1 71 ? -6.865 -0.533 11.745 1.00 91.12 71 GLY A C 1
ATOM 569 O O . GLY A 1 71 ? -6.467 -1.585 12.228 1.00 91.12 71 GLY A O 1
ATOM 570 N N . GLY A 1 72 ? -7.818 -0.521 10.807 1.00 92.88 72 GLY A N 1
ATOM 571 C CA . GLY A 1 72 ? -8.358 -1.734 10.188 1.00 92.88 72 GLY A CA 1
ATOM 572 C C . GLY A 1 72 ? -7.461 -2.292 9.083 1.00 92.88 72 GLY A C 1
ATOM 573 O O . GLY A 1 72 ? -6.504 -1.656 8.667 1.00 92.88 72 GLY A O 1
ATOM 574 N N . THR A 1 73 ? -7.814 -3.451 8.534 1.00 92.38 73 THR A N 1
ATOM 575 C CA . THR A 1 73 ? -7.031 -4.085 7.462 1.00 92.38 73 THR A CA 1
ATOM 576 C C . THR A 1 73 ? -7.365 -3.501 6.085 1.00 92.38 73 THR A C 1
ATOM 578 O O . THR A 1 73 ? -8.530 -3.491 5.661 1.00 92.38 73 THR A O 1
ATOM 581 N N . LEU A 1 74 ? -6.339 -3.016 5.390 1.00 93.25 74 LEU A N 1
ATOM 582 C CA . LEU A 1 74 ? -6.321 -2.629 3.980 1.00 93.25 74 LEU A CA 1
ATOM 583 C C . LEU A 1 74 ? -5.992 -3.862 3.127 1.00 93.25 74 LEU A C 1
ATOM 585 O O . LEU A 1 74 ? -5.027 -4.576 3.397 1.00 93.25 74 LEU A O 1
ATOM 589 N N . LYS A 1 75 ? -6.796 -4.105 2.089 1.00 92.38 75 LYS A N 1
ATOM 590 C CA . LYS A 1 75 ? -6.613 -5.207 1.133 1.00 92.38 75 LYS A CA 1
ATOM 591 C C . LYS A 1 75 ? -6.512 -4.669 -0.280 1.00 92.38 75 LYS A C 1
ATOM 593 O O . LYS A 1 75 ? -7.243 -3.734 -0.604 1.00 92.38 75 LYS A O 1
ATOM 598 N N . CYS A 1 76 ? -5.664 -5.284 -1.099 1.00 91.62 76 CYS A N 1
ATOM 599 C CA . CYS A 1 76 ? -5.593 -4.967 -2.518 1.00 91.62 76 CYS A CA 1
ATOM 600 C C . CYS A 1 76 ? -6.967 -5.211 -3.171 1.00 91.62 76 CYS A C 1
ATOM 602 O O . CYS A 1 76 ? -7.596 -6.254 -2.960 1.00 91.62 76 CYS A O 1
ATOM 604 N N . VAL A 1 77 ? -7.446 -4.210 -3.900 1.00 88.00 77 VAL A N 1
ATOM 605 C CA . VAL A 1 77 ? -8.676 -4.210 -4.689 1.00 88.00 77 VAL A CA 1
ATOM 606 C C . VAL A 1 77 ? -8.280 -3.880 -6.124 1.00 88.00 77 VAL A C 1
ATOM 608 O O . VAL A 1 77 ? -8.263 -2.720 -6.524 1.00 88.00 77 VAL A O 1
ATOM 611 N N . ASP A 1 78 ? -7.878 -4.922 -6.845 1.00 62.59 78 ASP A N 1
ATOM 612 C CA . ASP A 1 78 ? -7.605 -4.887 -8.287 1.00 62.59 78 ASP A CA 1
ATOM 613 C C . ASP A 1 78 ? -8.896 -4.639 -9.094 1.00 62.59 78 ASP A C 1
ATOM 615 O O . ASP A 1 78 ? -9.934 -5.272 -8.763 1.00 62.59 78 ASP A O 1
#

Secondary structure (DSSP, 8-state):
--------PPP---HHHHHHHTT--S--EEEEEETTT--EEEEEHHHHHHHHHHTTPPTTPPPPEE-TTTS-EEEE--

Radius of gyration: 20.63 Å; chains: 1; bounding box: 69×39×28 Å

Sequence (78 aa):
MGKKKKEQEWPEEPEEFVQAMLGIGEETYYNYRCSQCNYEEQVPDFVVDELAAFDELPPGVMPELECGNCGGTLKCVD